Protein AF-A0A380FEK9-F1 (afdb_monomer_lite)

Foldseek 3Di:
DDPVVVVVLVVVDVVPDDDADADPVLQVVQWDDDPPDIDGPPVCPVSVVSSVVSVVVCCVPPVVDVLVVLLVVLLVQLVVVLLVCVVVVHDWPDNLVLCPCVSVVNDDPVSVVVPDPVSSLVVLVRQCPTPPPRSVVSSCCNNVVVTDDDDDDPPDDDDPVNVVCSVPVD

InterPro domains:
  IPR045509 HD-associated domain [PF19276] (22-149)
  IPR050135 Deoxyguanosinetriphosphate triphosphohydrolase-like [PTHR11373] (20-149)

Sequence (170 aa):
MRTEWITYSVMPTLLVSHMVSFDMERILRLMRPSKDEVLIKESGMHAVENFIMSRYQMYWQIYFHPVSRGGEVLLNNCLKRAKQLYDEGYHFKMEPTDFIPFFEGTMTIEQYIELDEAVVVYYLKAWVREDDEILSDLSRRFINRDLFKHMPFDGSIITITELTDFIYSS

Organism: Staphylococcus gallinarum (NCBI:txid1293)

Secondary structure (DSSP, 8-state):
--THHHHHHHHHHHHSTTS----HHHHHHHEEE-SS-EEE-GGGHHHHHHHHHHHHHHIIIIIT-HHHHHHHHHHHHHHHHHHHHHHTT---SS--GGGHHHHHT---HHHHHH--HHHHHHHHHHHTT-S-HHHHHHHHHHHHT-PPP-----SSPPPHHHHHHHHH--

pLDDT: mean 85.69, std 14.32, range [47.44, 98.56]

Structure (mmCIF, N/CA/C/O backbone):
data_AF-A0A380FEK9-F1
#
_entry.id   AF-A0A380FEK9-F1
#
loop_
_atom_site.group_PDB
_atom_site.id
_atom_site.type_symbol
_atom_site.label_atom_id
_atom_site.label_alt_id
_atom_site.label_comp_id
_atom_site.label_asym_id
_atom_site.label_entity_id
_atom_site.label_seq_id
_atom_site.pdbx_PDB_ins_code
_atom_site.Cartn_x
_atom_site.Cartn_y
_atom_site.Cartn_z
_atom_site.occupancy
_atom_site.B_iso_or_equiv
_atom_site.auth_seq_id
_atom_site.auth_comp_id
_atom_site.auth_asym_id
_atom_site.auth_atom_id
_atom_site.pdbx_PDB_model_num
ATOM 1 N N . MET A 1 1 ? 12.760 5.315 -27.057 1.00 52.12 1 MET A N 1
ATOM 2 C CA . MET A 1 1 ? 12.301 4.330 -26.050 1.00 52.12 1 MET A CA 1
ATOM 3 C C . MET A 1 1 ? 12.920 4.714 -24.717 1.00 52.12 1 MET A C 1
ATOM 5 O O . MET A 1 1 ? 14.138 4.823 -24.681 1.00 52.12 1 MET A O 1
ATOM 9 N N . ARG A 1 2 ? 12.135 5.016 -23.672 1.00 55.69 2 ARG A N 1
ATOM 10 C CA . ARG A 1 2 ? 12.729 5.376 -22.370 1.00 55.69 2 ARG A CA 1
ATOM 11 C C . ARG A 1 2 ? 13.186 4.114 -21.629 1.00 55.69 2 ARG A C 1
ATOM 13 O O . ARG A 1 2 ? 12.540 3.073 -21.757 1.00 55.69 2 ARG A O 1
ATOM 20 N N . THR A 1 3 ? 14.302 4.187 -20.913 1.00 54.19 3 THR A N 1
ATOM 21 C CA . THR A 1 3 ? 14.945 3.034 -20.262 1.00 54.19 3 THR A CA 1
ATOM 22 C C . THR A 1 3 ? 14.112 2.472 -19.113 1.00 54.19 3 THR A C 1
ATOM 24 O O . THR A 1 3 ? 14.146 1.263 -18.897 1.00 54.19 3 THR A O 1
ATOM 27 N N . GLU A 1 4 ? 13.281 3.291 -18.455 1.00 52.84 4 GLU A N 1
ATOM 28 C CA . GLU A 1 4 ? 12.406 2.825 -17.374 1.00 52.84 4 GLU A CA 1
ATOM 29 C C . GLU A 1 4 ? 11.442 1.706 -17.812 1.00 52.84 4 GLU A C 1
ATOM 31 O O . GLU A 1 4 ? 11.230 0.742 -17.079 1.00 52.84 4 GLU A O 1
ATOM 36 N N . TRP A 1 5 ? 10.919 1.758 -19.041 1.00 48.59 5 TRP A N 1
ATOM 37 C CA . TRP A 1 5 ? 9.952 0.773 -19.544 1.00 48.59 5 TRP A CA 1
ATOM 38 C C . TRP A 1 5 ? 10.552 -0.620 -19.716 1.00 48.59 5 TRP A C 1
ATOM 40 O O . TRP A 1 5 ? 9.824 -1.609 -19.657 1.00 48.59 5 TRP A O 1
ATOM 50 N N . ILE A 1 6 ? 11.864 -0.700 -19.933 1.00 55.59 6 ILE A N 1
ATOM 51 C CA . ILE A 1 6 ? 12.578 -1.968 -20.070 1.00 55.59 6 ILE A CA 1
ATOM 52 C C . ILE A 1 6 ? 12.684 -2.618 -18.692 1.00 55.59 6 ILE A C 1
ATOM 54 O O . ILE A 1 6 ? 12.288 -3.766 -18.534 1.00 55.59 6 ILE A O 1
ATOM 58 N N . THR A 1 7 ? 13.109 -1.869 -17.674 1.00 56.25 7 THR A N 1
ATOM 59 C CA . THR A 1 7 ? 13.273 -2.380 -16.305 1.00 56.25 7 THR A CA 1
ATOM 60 C C . THR A 1 7 ? 11.951 -2.875 -15.715 1.00 56.25 7 THR A C 1
ATOM 62 O O . THR A 1 7 ? 11.883 -4.000 -15.218 1.00 56.25 7 THR A O 1
ATOM 65 N N . TYR A 1 8 ? 10.871 -2.094 -15.855 1.00 57.50 8 TYR A N 1
ATOM 66 C CA . TYR A 1 8 ? 9.541 -2.498 -15.381 1.00 57.50 8 TYR A CA 1
ATOM 67 C C . TYR A 1 8 ? 8.960 -3.688 -16.155 1.00 57.50 8 TYR A C 1
ATOM 69 O O . TYR A 1 8 ? 8.164 -4.432 -15.598 1.00 57.50 8 TYR A O 1
ATOM 77 N N . SER A 1 9 ? 9.385 -3.920 -17.402 1.00 53.41 9 SER A N 1
ATOM 78 C CA . SER A 1 9 ? 8.952 -5.092 -18.176 1.00 53.41 9 SER A CA 1
ATOM 79 C C . SER A 1 9 ? 9.796 -6.343 -17.912 1.00 53.41 9 SER A C 1
ATOM 81 O O . SER A 1 9 ? 9.406 -7.413 -18.346 1.00 53.41 9 SER A O 1
ATOM 83 N N . VAL A 1 10 ? 10.951 -6.244 -17.248 1.00 53.72 10 VAL A N 1
ATOM 84 C CA . VAL A 1 10 ? 11.858 -7.387 -17.009 1.00 53.72 10 VAL A CA 1
ATOM 85 C C . VAL A 1 10 ? 11.714 -7.936 -15.589 1.00 53.72 10 VAL A C 1
ATOM 87 O O . VAL A 1 10 ? 11.736 -9.149 -15.390 1.00 53.72 10 VAL A O 1
ATOM 90 N N . MET A 1 11 ? 11.534 -7.064 -14.593 1.00 53.78 11 MET A N 1
ATOM 91 C CA . MET A 1 11 ? 11.456 -7.470 -13.181 1.00 53.78 11 MET A CA 1
ATOM 92 C C . MET A 1 11 ? 10.283 -8.419 -12.868 1.00 53.78 11 MET A C 1
ATOM 94 O O . MET A 1 11 ? 10.508 -9.444 -12.224 1.00 53.78 11 MET A O 1
ATOM 98 N N . PRO A 1 12 ? 9.049 -8.156 -13.341 1.00 53.12 12 PRO A N 1
ATOM 99 C CA . PRO A 1 12 ? 7.927 -9.058 -13.095 1.00 53.12 12 PRO A CA 1
ATOM 100 C C . PRO A 1 12 ? 8.077 -10.394 -13.832 1.00 53.12 12 PRO A C 1
ATOM 102 O O . PRO A 1 12 ? 7.647 -11.430 -13.336 1.00 53.12 12 PRO A O 1
ATOM 105 N N . THR A 1 13 ? 8.733 -10.392 -14.991 1.00 52.56 13 THR A N 1
ATOM 106 C CA . THR A 1 13 ? 8.970 -11.582 -15.816 1.00 52.56 13 THR A CA 1
ATOM 107 C C . THR A 1 13 ? 9.938 -12.569 -15.169 1.00 52.56 13 THR A C 1
ATOM 109 O O . THR A 1 13 ? 9.761 -13.777 -15.291 1.00 52.56 13 THR A O 1
ATOM 112 N N . LEU A 1 14 ? 10.947 -12.067 -14.452 1.00 51.25 14 LEU A N 1
ATOM 113 C CA . LEU A 1 14 ? 11.897 -12.899 -13.708 1.00 51.25 14 LEU A CA 1
ATOM 114 C C . LEU A 1 14 ? 11.271 -13.535 -12.455 1.00 51.25 14 LEU A C 1
ATOM 116 O O . LEU A 1 14 ? 11.703 -14.605 -12.037 1.00 51.25 14 LEU A O 1
ATOM 120 N N . LEU A 1 15 ? 10.257 -12.891 -11.868 1.00 53.00 15 LEU A N 1
ATOM 121 C CA . LEU A 1 15 ? 9.534 -13.391 -10.694 1.00 53.00 15 LEU A CA 1
ATOM 122 C C . LEU A 1 15 ? 8.403 -14.361 -11.067 1.00 53.00 15 LEU A C 1
ATOM 124 O O . LEU A 1 15 ? 8.162 -15.328 -10.348 1.00 53.00 15 LEU A O 1
ATOM 128 N N . VAL A 1 16 ? 7.737 -14.141 -12.203 1.00 53.25 16 VAL A N 1
ATOM 129 C CA . VAL A 1 16 ? 6.694 -15.027 -12.738 1.00 53.25 16 VAL A CA 1
ATOM 130 C C . VAL A 1 16 ? 7.315 -15.921 -13.812 1.00 53.25 16 VAL A C 1
ATOM 132 O O . VAL A 1 16 ? 7.127 -15.725 -15.014 1.00 53.25 16 VAL A O 1
ATOM 135 N N . SER A 1 17 ? 8.118 -16.890 -13.365 1.00 47.44 17 SER A N 1
ATOM 136 C CA . SER A 1 17 ? 8.795 -17.852 -14.239 1.00 47.44 17 SER A CA 1
ATOM 137 C C . SER A 1 17 ? 7.794 -18.504 -15.207 1.00 47.44 17 SER A C 1
ATOM 139 O O . SER A 1 17 ? 6.841 -19.145 -14.769 1.00 47.44 17 SER A O 1
ATOM 141 N N . HIS A 1 18 ? 8.061 -18.358 -16.513 1.00 50.94 18 HIS A N 1
ATOM 142 C CA . HIS A 1 18 ? 7.497 -19.083 -17.672 1.00 50.94 18 HIS A CA 1
ATOM 143 C C . HIS A 1 18 ? 6.376 -18.456 -18.517 1.00 50.94 18 HIS A C 1
ATOM 145 O O . HIS A 1 18 ? 6.111 -19.005 -19.585 1.00 50.94 18 HIS A O 1
ATOM 151 N N . MET A 1 19 ? 5.738 -17.341 -18.149 1.00 49.50 19 MET A N 1
ATOM 152 C CA . MET A 1 19 ? 4.576 -16.873 -18.941 1.00 49.50 19 MET A CA 1
ATOM 153 C C . MET A 1 19 ? 4.903 -15.873 -20.053 1.00 49.50 19 MET A C 1
ATOM 155 O O . MET A 1 19 ? 4.208 -15.839 -21.065 1.00 49.50 19 MET A O 1
ATOM 159 N N . VAL A 1 20 ? 5.962 -15.078 -19.894 1.00 53.31 20 VAL A N 1
ATOM 160 C CA . VAL A 1 20 ? 6.330 -14.025 -20.845 1.00 53.31 20 VAL A CA 1
ATOM 161 C C . VAL A 1 20 ? 7.834 -14.106 -21.078 1.00 53.31 20 VAL A C 1
ATOM 163 O O . VAL A 1 20 ? 8.608 -14.100 -20.133 1.00 53.31 20 VAL A O 1
ATOM 166 N N . SER A 1 21 ? 8.285 -14.214 -22.323 1.00 61.56 21 SER A N 1
ATOM 167 C CA . SER A 1 21 ? 9.715 -14.174 -22.643 1.00 61.56 21 SER A CA 1
ATOM 168 C C . SER A 1 21 ? 9.918 -13.337 -23.893 1.00 61.56 21 SER A C 1
ATOM 170 O O . SER A 1 21 ? 9.426 -13.696 -24.962 1.00 61.56 21 SER A O 1
ATOM 172 N N . PHE A 1 22 ? 10.660 -12.240 -23.775 1.00 68.19 22 PHE A N 1
ATOM 173 C CA . PHE A 1 22 ? 11.099 -11.455 -24.922 1.00 68.19 22 PHE A CA 1
ATOM 174 C C . PHE A 1 22 ? 12.620 -11.325 -24.911 1.00 68.19 22 PHE A C 1
ATOM 176 O O . PHE A 1 22 ? 13.254 -11.216 -23.862 1.00 68.19 22 PHE A O 1
ATOM 183 N N . ASP A 1 23 ? 13.212 -11.347 -26.101 1.00 74.19 23 ASP A N 1
ATOM 184 C CA . ASP A 1 23 ? 14.660 -11.286 -26.283 1.00 74.19 23 ASP A CA 1
ATOM 185 C C . ASP A 1 23 ? 15.141 -9.830 -26.206 1.00 74.19 23 ASP A C 1
ATOM 187 O O . ASP A 1 23 ? 15.343 -9.141 -27.213 1.00 74.19 23 ASP A O 1
ATOM 191 N N . MET A 1 24 ? 15.283 -9.343 -24.972 1.00 75.81 24 MET A N 1
ATOM 192 C CA . MET A 1 24 ? 15.795 -8.004 -24.682 1.00 75.81 24 MET A CA 1
ATOM 193 C C . MET A 1 24 ? 17.186 -7.780 -25.294 1.00 75.81 24 MET A C 1
ATOM 195 O O . MET A 1 24 ? 17.474 -6.692 -25.794 1.00 75.81 24 MET A O 1
ATOM 199 N N . GLU A 1 25 ? 18.040 -8.806 -25.305 1.00 80.00 25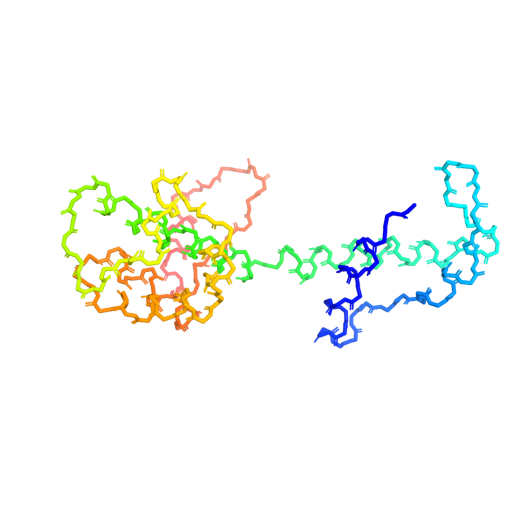 GLU A N 1
ATOM 200 C CA . GLU A 1 25 ? 19.395 -8.713 -25.847 1.00 80.00 25 GLU A CA 1
ATOM 201 C C . GLU A 1 25 ? 19.370 -8.427 -27.357 1.00 80.00 25 GLU A C 1
ATOM 203 O O . GLU A 1 25 ? 20.141 -7.612 -27.870 1.00 80.00 25 GLU A O 1
ATOM 208 N N . ARG A 1 26 ? 18.445 -9.048 -28.096 1.00 82.56 26 ARG A N 1
ATOM 209 C CA . ARG A 1 26 ? 18.238 -8.770 -29.522 1.00 82.56 26 ARG A CA 1
ATOM 210 C C . ARG A 1 26 ? 17.720 -7.356 -29.778 1.00 82.56 26 ARG A C 1
ATOM 212 O O . ARG A 1 26 ? 18.191 -6.721 -30.721 1.00 82.56 26 ARG A O 1
ATOM 219 N N . ILE A 1 27 ? 16.813 -6.839 -28.948 1.00 84.56 27 ILE A N 1
ATOM 220 C CA . ILE A 1 27 ? 16.314 -5.456 -29.070 1.00 84.56 27 ILE A CA 1
ATOM 221 C C . ILE A 1 27 ? 17.459 -4.460 -28.863 1.00 84.56 27 ILE A C 1
ATOM 223 O O . ILE A 1 27 ? 17.659 -3.576 -29.697 1.00 84.56 27 ILE A O 1
ATOM 227 N N . LEU A 1 28 ? 18.259 -4.641 -27.808 1.00 85.38 28 LEU A N 1
ATOM 228 C CA . LEU A 1 28 ? 19.403 -3.776 -27.510 1.00 85.38 28 LEU A CA 1
ATOM 229 C C . LEU A 1 28 ? 20.461 -3.815 -28.624 1.00 85.38 28 LEU A C 1
ATOM 231 O O . LEU A 1 28 ? 20.947 -2.769 -29.048 1.00 85.38 28 LEU A O 1
ATOM 235 N N . ARG A 1 29 ? 20.771 -4.997 -29.176 1.00 86.94 29 ARG A N 1
ATOM 236 C CA . ARG A 1 29 ? 21.737 -5.144 -30.287 1.00 86.94 29 ARG A CA 1
ATOM 237 C C . ARG A 1 29 ? 21.313 -4.415 -31.565 1.00 86.94 29 ARG A C 1
ATOM 239 O O . ARG A 1 29 ? 22.163 -3.957 -32.340 1.00 86.94 29 ARG A O 1
ATOM 246 N N . LEU A 1 30 ? 20.010 -4.315 -31.811 1.00 89.38 30 LEU A N 1
ATOM 247 C CA . LEU A 1 30 ? 19.442 -3.731 -33.031 1.00 89.38 30 LEU A CA 1
ATOM 248 C C . LEU A 1 30 ? 19.054 -2.258 -32.871 1.00 89.38 30 LEU A C 1
ATOM 250 O O . LEU A 1 30 ? 18.730 -1.602 -33.862 1.00 89.38 30 LEU A O 1
ATOM 254 N N . MET A 1 31 ? 19.170 -1.735 -31.653 1.00 90.25 31 MET A N 1
ATOM 255 C CA . MET A 1 31 ? 18.956 -0.341 -31.308 1.00 90.25 31 MET A CA 1
ATOM 256 C C . MET A 1 31 ? 20.053 0.562 -31.883 1.00 90.25 31 MET A C 1
ATOM 258 O O . MET A 1 31 ? 21.239 0.222 -31.861 1.00 90.25 31 MET A O 1
ATOM 262 N N . ARG A 1 32 ? 19.678 1.719 -32.428 1.00 89.12 32 ARG A N 1
ATOM 263 C CA . ARG A 1 32 ? 20.592 2.712 -32.996 1.00 89.12 32 ARG A CA 1
ATOM 264 C C . ARG A 1 32 ? 20.219 4.112 -32.508 1.00 89.12 32 ARG A C 1
ATOM 266 O O . ARG A 1 32 ? 19.046 4.477 -32.590 1.00 89.12 32 ARG A O 1
ATOM 273 N N . PRO A 1 33 ? 21.187 4.896 -32.009 1.00 88.94 33 PRO A N 1
ATOM 274 C CA . PRO A 1 33 ? 20.929 6.284 -31.665 1.00 88.94 33 PRO A CA 1
ATOM 275 C C . PRO A 1 33 ? 20.692 7.108 -32.938 1.00 88.94 33 PRO A C 1
ATOM 277 O O . PRO A 1 33 ? 21.368 6.917 -33.949 1.00 88.94 33 PRO A O 1
ATOM 280 N N . SER A 1 34 ? 19.738 8.027 -32.865 1.00 87.88 34 SER A N 1
ATOM 281 C CA . SER A 1 34 ? 19.516 9.131 -33.801 1.00 87.88 34 SER A CA 1
ATOM 282 C C . SER A 1 34 ? 19.564 10.450 -33.017 1.00 87.88 34 SER A C 1
ATOM 284 O O . SER A 1 34 ? 19.696 10.425 -31.795 1.00 87.88 34 SER A O 1
ATOM 286 N N . LYS A 1 35 ? 19.491 11.602 -33.699 1.00 83.75 35 LYS A N 1
ATOM 287 C CA . LYS A 1 35 ? 19.625 12.928 -33.061 1.00 83.75 35 LYS A CA 1
ATOM 288 C C . LYS A 1 35 ? 18.674 13.125 -31.875 1.00 83.75 35 LYS A C 1
ATOM 290 O O . LYS A 1 35 ? 19.133 13.564 -30.830 1.00 83.75 35 LYS A O 1
ATOM 295 N N . ASP A 1 36 ? 17.409 12.732 -32.029 1.00 86.31 36 ASP A N 1
ATOM 296 C CA . ASP A 1 36 ? 16.363 12.935 -31.012 1.00 86.31 36 ASP A CA 1
ATOM 297 C C . ASP A 1 36 ? 15.625 11.637 -30.642 1.00 86.31 36 ASP A C 1
ATOM 299 O O . ASP A 1 36 ? 14.761 11.613 -29.766 1.00 86.31 36 ASP A O 1
ATOM 303 N N . GLU A 1 37 ? 15.962 10.530 -31.306 1.00 86.38 37 GLU A N 1
ATOM 304 C CA . GLU A 1 37 ? 15.208 9.285 -31.223 1.00 86.38 37 GLU A CA 1
ATOM 305 C C . GLU A 1 37 ? 16.111 8.060 -31.131 1.00 86.38 37 GLU A C 1
ATOM 307 O O . GLU A 1 37 ? 17.298 8.069 -31.456 1.00 86.38 37 GLU A O 1
ATOM 312 N N . VAL A 1 38 ? 15.500 6.961 -30.707 1.00 87.12 38 VAL A N 1
ATOM 313 C CA . VAL A 1 38 ? 16.120 5.645 -30.691 1.00 87.12 38 VAL A CA 1
ATOM 314 C C . VAL A 1 38 ? 15.438 4.813 -31.764 1.00 87.12 38 VAL A C 1
ATOM 316 O O . VAL A 1 38 ? 14.261 4.482 -31.629 1.00 87.12 38 VAL A O 1
ATOM 319 N N . LEU A 1 39 ? 16.185 4.481 -32.812 1.00 89.62 39 LEU A N 1
ATOM 320 C CA . LEU A 1 39 ? 15.710 3.689 -33.938 1.00 89.62 39 LEU A CA 1
ATOM 321 C C . LEU A 1 39 ? 16.036 2.211 -33.717 1.00 89.62 39 LEU A C 1
ATOM 323 O O . LEU A 1 39 ? 16.995 1.863 -33.029 1.00 89.62 39 LEU A O 1
ATOM 327 N N . ILE A 1 40 ? 15.259 1.327 -34.332 1.00 89.50 40 ILE A N 1
ATOM 328 C CA . ILE A 1 40 ? 15.533 -0.111 -34.376 1.00 89.50 40 ILE A CA 1
ATOM 329 C C . ILE A 1 40 ? 15.776 -0.469 -35.842 1.00 89.50 40 ILE A C 1
ATOM 331 O O . ILE A 1 40 ? 15.018 -0.050 -36.715 1.00 89.50 40 ILE A O 1
ATOM 335 N N . LYS A 1 41 ? 16.836 -1.233 -36.130 1.00 91.56 41 LYS A N 1
ATOM 336 C CA . LYS A 1 41 ? 17.047 -1.782 -37.478 1.00 91.56 41 LYS A CA 1
ATOM 337 C C . LYS A 1 41 ? 15.836 -2.609 -37.910 1.00 91.56 41 LYS A C 1
ATOM 339 O O . LYS A 1 41 ? 15.319 -3.379 -37.111 1.00 91.56 41 LYS A O 1
ATOM 344 N N . GLU A 1 42 ? 15.478 -2.557 -39.188 1.00 89.44 42 GLU A N 1
ATOM 345 C CA . GLU A 1 42 ? 14.366 -3.335 -39.759 1.00 89.44 42 GLU A CA 1
ATOM 346 C C . GLU A 1 42 ? 14.455 -4.841 -39.442 1.00 89.44 42 GLU A C 1
ATOM 348 O O . GLU A 1 42 ? 13.463 -5.464 -39.074 1.00 89.44 42 GLU A O 1
ATOM 353 N N . SER A 1 43 ? 15.667 -5.412 -39.423 1.00 89.62 43 SER A N 1
ATOM 354 C CA . SER A 1 43 ? 15.927 -6.806 -39.015 1.00 89.62 43 SER A CA 1
ATOM 355 C C . SER A 1 43 ? 15.498 -7.151 -37.572 1.00 89.62 43 SER A C 1
ATOM 357 O O . SER A 1 43 ? 15.552 -8.312 -37.156 1.00 89.62 43 SER A O 1
ATOM 359 N N . GLY A 1 44 ? 15.142 -6.140 -36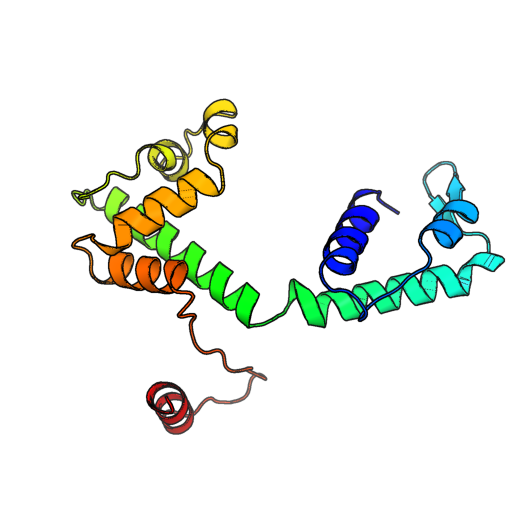.776 1.00 85.94 44 GLY A N 1
ATOM 360 C CA . GLY A 1 44 ? 14.649 -6.232 -35.405 1.00 85.94 44 GLY A CA 1
ATOM 361 C C . GLY A 1 44 ? 13.139 -6.124 -35.256 1.00 85.94 44 GLY A C 1
ATOM 362 O O . GLY A 1 44 ? 12.680 -6.192 -34.120 1.00 85.94 44 GLY A O 1
ATOM 363 N N . MET A 1 45 ? 12.379 -6.002 -36.351 1.00 88.62 45 MET A N 1
ATOM 364 C CA . MET A 1 45 ? 10.920 -5.838 -36.320 1.00 88.62 45 MET A CA 1
ATOM 365 C C . MET A 1 45 ? 10.237 -6.880 -35.424 1.00 88.62 45 MET A C 1
ATOM 367 O O . MET A 1 45 ? 9.597 -6.524 -34.441 1.00 88.62 45 MET A O 1
ATOM 371 N N . HIS A 1 46 ? 10.486 -8.169 -35.667 1.00 88.06 46 HIS A N 1
ATOM 372 C CA . HIS A 1 46 ? 9.888 -9.248 -34.872 1.00 88.06 46 HIS A CA 1
ATOM 373 C C . HIS A 1 46 ? 10.283 -9.223 -33.389 1.00 88.06 46 HIS A C 1
ATOM 375 O O . HIS A 1 46 ? 9.514 -9.645 -32.530 1.00 88.06 46 HIS A O 1
ATOM 381 N N . ALA A 1 47 ? 11.475 -8.715 -33.057 1.00 85.25 47 ALA A N 1
ATOM 382 C CA . ALA A 1 47 ? 11.874 -8.565 -31.659 1.00 85.25 47 ALA A CA 1
ATOM 383 C C . ALA A 1 47 ? 11.056 -7.461 -30.965 1.00 85.25 47 ALA A C 1
ATOM 385 O O . ALA A 1 47 ? 10.677 -7.613 -29.805 1.00 85.25 47 ALA A O 1
ATOM 386 N N . VAL A 1 48 ? 10.742 -6.380 -31.686 1.00 87.19 48 VAL A N 1
ATOM 387 C CA . VAL A 1 48 ? 9.883 -5.293 -31.199 1.00 87.19 48 VAL A CA 1
ATOM 388 C C . VAL A 1 48 ? 8.427 -5.748 -31.071 1.00 87.19 48 VAL A C 1
ATOM 390 O O . VAL A 1 48 ? 7.811 -5.485 -30.042 1.00 87.19 48 VAL A O 1
ATOM 393 N N . GLU A 1 49 ? 7.887 -6.471 -32.055 1.00 88.12 49 GLU A N 1
ATOM 394 C CA . GLU A 1 49 ? 6.527 -7.036 -31.996 1.00 88.12 49 GLU A CA 1
ATOM 395 C C . GLU A 1 49 ? 6.352 -7.942 -30.771 1.00 88.12 49 GLU A C 1
ATOM 397 O O . GLU A 1 49 ? 5.418 -7.765 -29.986 1.00 88.12 49 GLU A O 1
ATOM 402 N N . ASN A 1 50 ? 7.305 -8.853 -30.550 1.00 84.50 50 ASN A N 1
ATOM 403 C CA . ASN A 1 50 ? 7.296 -9.744 -29.392 1.00 84.50 50 ASN A CA 1
ATOM 404 C C . ASN A 1 50 ? 7.369 -8.980 -28.067 1.00 84.50 50 ASN A C 1
ATOM 406 O O . ASN A 1 50 ? 6.709 -9.370 -27.105 1.00 84.50 50 ASN A O 1
ATOM 410 N N . PHE A 1 51 ? 8.132 -7.887 -28.004 1.00 84.62 51 PHE A N 1
ATOM 411 C CA . PHE A 1 51 ? 8.172 -7.022 -26.825 1.00 84.62 51 PHE A CA 1
ATOM 412 C C . PHE A 1 51 ? 6.832 -6.332 -26.562 1.00 84.62 51 PHE A C 1
ATOM 414 O O . PHE A 1 51 ? 6.364 -6.333 -25.426 1.00 84.62 51 PHE A O 1
ATOM 421 N N . ILE A 1 52 ? 6.191 -5.777 -27.594 1.00 86.62 52 ILE A N 1
ATOM 422 C CA . ILE A 1 52 ? 4.882 -5.123 -27.452 1.00 86.62 52 ILE A CA 1
ATOM 423 C C . ILE A 1 52 ? 3.833 -6.133 -26.969 1.00 86.62 52 ILE A C 1
ATOM 425 O O . ILE A 1 52 ? 3.100 -5.844 -26.022 1.00 86.62 52 ILE A O 1
ATOM 429 N N . MET A 1 53 ? 3.800 -7.331 -27.559 1.00 85.50 53 MET A N 1
ATOM 430 C CA . MET A 1 53 ? 2.880 -8.399 -27.152 1.00 85.50 53 MET A CA 1
ATOM 431 C C . MET A 1 53 ? 3.149 -8.884 -25.728 1.00 85.50 53 MET A C 1
ATOM 433 O O . MET A 1 53 ? 2.220 -9.017 -24.932 1.00 85.50 53 MET A O 1
ATOM 437 N N . SER A 1 54 ? 4.421 -9.074 -25.379 1.00 83.50 54 SER A N 1
ATOM 438 C CA . SER A 1 54 ? 4.843 -9.437 -24.023 1.00 83.50 54 SER A CA 1
ATOM 439 C C . SER A 1 54 ? 4.384 -8.396 -23.006 1.00 83.50 54 SER A C 1
ATOM 441 O O . SER A 1 54 ? 3.787 -8.730 -21.986 1.00 83.50 54 SER A O 1
ATOM 443 N N . ARG A 1 55 ? 4.577 -7.111 -23.317 1.00 81.75 55 ARG A N 1
ATOM 444 C CA . ARG A 1 55 ? 4.133 -6.008 -22.468 1.00 81.75 55 ARG A CA 1
ATOM 445 C C . ARG A 1 55 ? 2.613 -6.006 -22.300 1.00 81.75 55 ARG A C 1
ATOM 447 O O . 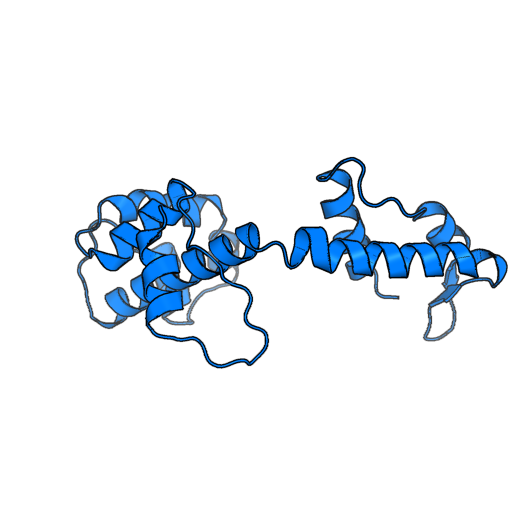ARG A 1 55 ? 2.137 -5.840 -21.181 1.00 81.75 55 ARG A O 1
ATOM 454 N N . TYR A 1 56 ? 1.852 -6.228 -23.372 1.00 85.44 56 TYR A N 1
ATOM 455 C CA . TYR A 1 56 ? 0.394 -6.350 -23.300 1.00 85.44 56 TYR A CA 1
ATOM 456 C C . TYR A 1 56 ? -0.046 -7.495 -22.373 1.00 85.44 56 TYR A C 1
ATOM 458 O O . TYR A 1 56 ? -0.898 -7.295 -21.509 1.00 85.44 56 TYR A O 1
ATOM 466 N N . GLN A 1 57 ? 0.572 -8.672 -22.494 1.00 82.94 57 GLN A N 1
ATOM 467 C CA . GLN A 1 57 ? 0.273 -9.822 -21.636 1.00 82.94 57 GLN A CA 1
ATOM 468 C C . GLN A 1 57 ? 0.612 -9.553 -20.163 1.00 82.94 57 GLN A C 1
ATOM 470 O O . GLN A 1 57 ? -0.188 -9.882 -19.287 1.00 82.94 57 GLN A O 1
ATOM 475 N N . MET A 1 58 ? 1.741 -8.893 -19.884 1.00 80.62 58 MET A N 1
ATOM 476 C CA . MET A 1 58 ? 2.125 -8.507 -18.521 1.00 80.62 58 MET A CA 1
ATOM 477 C C . MET A 1 58 ? 1.104 -7.579 -17.860 1.00 80.62 58 MET A C 1
ATOM 479 O O . MET A 1 58 ? 0.817 -7.748 -16.674 1.00 80.62 58 MET A O 1
ATOM 483 N N . TYR A 1 59 ? 0.539 -6.618 -18.603 1.00 82.75 59 TYR A N 1
ATOM 484 C CA . TYR A 1 59 ? -0.521 -5.751 -18.074 1.00 82.75 59 TYR A CA 1
ATOM 485 C C . TYR A 1 59 ? -1.695 -6.566 -17.545 1.00 82.75 59 TYR A C 1
ATOM 487 O O . TYR A 1 59 ? -2.110 -6.365 -16.408 1.00 82.75 59 TYR A O 1
ATOM 495 N N . TRP A 1 60 ? -2.179 -7.525 -18.326 1.00 79.50 60 TRP A N 1
ATOM 496 C CA . TRP A 1 60 ? -3.319 -8.342 -17.928 1.00 79.50 60 TRP A CA 1
ATOM 497 C C . TRP A 1 60 ? -3.003 -9.333 -16.811 1.00 79.50 60 TRP A C 1
ATOM 499 O O . TRP A 1 60 ? -3.778 -9.455 -15.868 1.00 79.50 60 TRP A O 1
ATOM 509 N N . GLN A 1 61 ? -1.875 -10.037 -16.903 1.00 78.00 61 GLN A N 1
ATOM 510 C CA . GLN A 1 61 ? -1.567 -11.139 -15.989 1.00 78.00 61 GLN A CA 1
ATOM 511 C C . GLN A 1 61 ? -1.022 -10.671 -14.638 1.00 78.00 61 GLN A C 1
ATOM 513 O O . GLN A 1 61 ? -1.228 -11.351 -13.637 1.00 78.00 61 GLN A O 1
ATOM 518 N N . ILE A 1 62 ? -0.326 -9.531 -14.599 1.00 77.75 62 ILE A N 1
ATOM 519 C CA . ILE A 1 62 ? 0.412 -9.085 -13.412 1.00 77.75 62 ILE A CA 1
ATOM 520 C C . ILE A 1 62 ? -0.180 -7.784 -12.873 1.00 77.75 62 ILE A C 1
ATOM 522 O O . ILE A 1 62 ? -0.641 -7.739 -11.734 1.00 77.75 62 ILE A O 1
ATOM 526 N N . TYR A 1 63 ? -0.197 -6.727 -13.688 1.00 76.50 63 TYR A N 1
ATOM 527 C CA . TYR A 1 63 ? -0.568 -5.388 -13.214 1.00 76.50 63 TYR A CA 1
ATOM 528 C C . TYR A 1 63 ? -2.066 -5.246 -12.928 1.00 76.50 63 TYR A C 1
ATOM 530 O O . TYR A 1 63 ? -2.454 -4.575 -11.974 1.00 76.50 63 TYR A O 1
ATOM 538 N N . PHE A 1 64 ? -2.910 -5.899 -13.725 1.00 80.62 64 PHE A N 1
ATOM 539 C CA . PHE A 1 64 ? -4.363 -5.901 -13.553 1.00 80.62 64 PHE A CA 1
ATOM 540 C C . PHE A 1 64 ? -4.882 -7.149 -12.842 1.00 80.62 64 PHE A C 1
ATOM 542 O O . PHE A 1 64 ? -6.085 -7.405 -12.853 1.00 80.62 64 PHE A O 1
ATOM 549 N N . HIS A 1 65 ? -4.001 -7.905 -12.181 1.00 82.88 65 HIS A N 1
ATOM 550 C CA . HIS A 1 65 ? -4.425 -9.074 -11.432 1.00 82.88 65 HIS A CA 1
ATOM 551 C C . HIS A 1 65 ? -5.353 -8.657 -10.269 1.00 82.88 65 HIS A C 1
ATOM 553 O O . HIS A 1 65 ? -4.930 -7.876 -9.404 1.00 82.88 65 HIS A O 1
ATOM 559 N N . PRO A 1 66 ? -6.596 -9.175 -10.192 1.00 82.94 66 PRO A N 1
ATOM 560 C CA . PRO A 1 66 ? -7.592 -8.704 -9.226 1.00 82.94 66 PRO A CA 1
ATOM 561 C C . PRO A 1 66 ? -7.156 -8.815 -7.763 1.00 82.94 66 PRO A C 1
ATOM 563 O O . PRO A 1 66 ? -7.476 -7.947 -6.959 1.00 82.94 66 PRO A O 1
ATOM 566 N N . VAL A 1 67 ? -6.371 -9.842 -7.422 1.00 84.81 67 VAL A N 1
ATOM 567 C CA . VAL A 1 67 ? -5.828 -10.034 -6.064 1.00 84.81 67 VAL A CA 1
ATOM 568 C C . VAL A 1 67 ? -4.873 -8.895 -5.686 1.00 84.81 67 VAL A C 1
ATOM 570 O O . VAL A 1 67 ? -5.001 -8.321 -4.609 1.00 84.81 67 VAL A O 1
ATOM 573 N N . SER A 1 68 ? -3.954 -8.508 -6.577 1.00 85.88 68 SER A N 1
ATOM 574 C CA . SER A 1 68 ? -3.004 -7.416 -6.314 1.00 85.88 68 SER A CA 1
ATOM 575 C C . SER A 1 68 ? -3.733 -6.082 -6.160 1.00 85.88 68 SER A C 1
ATOM 577 O O . SER A 1 68 ? -3.471 -5.325 -5.227 1.00 85.88 68 SER A O 1
ATOM 579 N N . ARG A 1 69 ? -4.716 -5.834 -7.032 1.00 86.38 69 ARG A N 1
ATOM 580 C CA . ARG A 1 69 ? -5.576 -4.645 -6.971 1.00 86.38 69 ARG A CA 1
ATOM 581 C C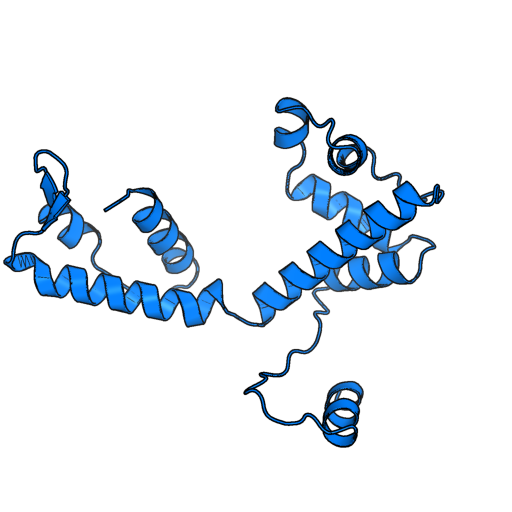 . ARG A 1 69 ? -6.425 -4.611 -5.699 1.00 86.38 69 ARG A C 1
ATOM 583 O O . ARG A 1 69 ? -6.583 -3.548 -5.108 1.00 86.38 69 ARG A O 1
ATOM 590 N N . GLY A 1 70 ? -6.926 -5.760 -5.247 1.00 89.06 70 GLY A N 1
ATOM 591 C CA . GLY A 1 70 ? -7.638 -5.887 -3.976 1.00 89.06 70 GLY A CA 1
ATOM 592 C C . GLY A 1 70 ? -6.763 -5.498 -2.782 1.00 89.06 70 GLY A C 1
ATOM 593 O O . GLY A 1 70 ? -7.210 -4.745 -1.920 1.00 89.06 70 GLY A O 1
ATOM 594 N N . GLY A 1 71 ? -5.500 -5.938 -2.768 1.00 92.06 71 GLY A N 1
ATOM 595 C CA . GLY A 1 71 ? -4.520 -5.539 -1.753 1.00 92.06 71 GLY A CA 1
ATOM 596 C C . GLY A 1 71 ? -4.235 -4.034 -1.745 1.00 92.06 71 GLY A C 1
ATOM 597 O O . GLY A 1 71 ? -4.215 -3.422 -0.680 1.00 92.06 71 GLY A O 1
ATOM 598 N N . GLU A 1 72 ? -4.083 -3.421 -2.922 1.00 91.88 72 GLU A N 1
ATOM 599 C CA . GLU A 1 72 ? -3.885 -1.970 -3.067 1.00 91.88 72 GLU A CA 1
ATOM 600 C C . GLU A 1 72 ? -5.080 -1.168 -2.534 1.00 91.88 72 GLU A C 1
ATOM 602 O O . GLU A 1 72 ? -4.897 -0.216 -1.773 1.00 91.88 72 GLU A O 1
ATOM 607 N N . VAL A 1 73 ? -6.308 -1.562 -2.892 1.00 93.81 73 VAL A N 1
ATOM 608 C CA . VAL A 1 73 ? -7.532 -0.912 -2.390 1.00 93.81 73 VAL A CA 1
ATOM 609 C C . VAL A 1 73 ? -7.616 -1.024 -0.872 1.00 93.81 73 VAL A C 1
ATOM 611 O O . VAL A 1 73 ? -7.937 -0.046 -0.199 1.00 93.81 73 VAL A O 1
ATOM 614 N N . LEU A 1 74 ? -7.303 -2.199 -0.330 1.00 95.19 74 LEU A N 1
ATOM 615 C CA . LEU A 1 74 ? -7.345 -2.447 1.102 1.00 95.19 74 LEU A CA 1
ATOM 616 C C . LEU A 1 74 ? -6.329 -1.584 1.862 1.00 95.19 74 LEU A C 1
ATOM 618 O O . LEU A 1 74 ? -6.715 -0.893 2.800 1.00 95.19 74 LEU A O 1
ATOM 622 N N . LEU A 1 75 ? -5.071 -1.551 1.411 1.00 96.56 75 LEU A N 1
ATOM 623 C CA . LEU A 1 75 ? -4.029 -0.702 1.997 1.00 96.56 75 LEU A CA 1
ATOM 624 C C . LEU A 1 75 ? -4.410 0.781 1.951 1.00 96.56 75 LEU A C 1
ATOM 626 O O . LEU A 1 75 ? -4.280 1.494 2.943 1.00 96.56 75 LEU A O 1
ATOM 630 N N . ASN A 1 76 ? -4.917 1.241 0.806 1.00 96.56 76 ASN A N 1
ATOM 631 C CA . ASN A 1 76 ? -5.368 2.618 0.634 1.00 96.56 76 ASN A CA 1
ATOM 632 C C . ASN A 1 76 ? -6.498 2.957 1.620 1.00 96.56 76 ASN A C 1
ATOM 634 O O . ASN A 1 76 ? -6.467 4.003 2.265 1.00 96.56 76 ASN A O 1
ATOM 638 N N . ASN A 1 77 ? -7.464 2.053 1.792 1.00 97.81 77 ASN A N 1
ATOM 639 C CA . ASN A 1 77 ? -8.549 2.240 2.749 1.00 97.81 77 ASN A CA 1
ATOM 640 C C . ASN A 1 77 ? -8.052 2.253 4.203 1.00 97.81 77 ASN A C 1
ATOM 642 O O . ASN A 1 77 ? -8.530 3.088 4.969 1.00 97.81 77 ASN A O 1
ATOM 646 N N . CYS A 1 78 ? -7.070 1.417 4.577 1.00 97.88 78 CYS A N 1
ATOM 647 C CA . CYS A 1 78 ? -6.429 1.498 5.897 1.00 97.88 78 CYS A CA 1
ATOM 648 C C . CYS A 1 78 ? -5.844 2.893 6.142 1.00 97.88 78 CYS A C 1
ATOM 650 O O . CYS A 1 78 ? -6.165 3.532 7.141 1.00 97.88 78 CYS A O 1
ATOM 652 N N . LEU A 1 79 ? -5.015 3.387 5.215 1.00 97.50 79 LEU A N 1
ATOM 653 C CA . LEU A 1 79 ? -4.329 4.674 5.367 1.00 97.50 79 LEU A CA 1
ATOM 654 C C . LEU A 1 79 ? -5.304 5.857 5.366 1.00 97.50 79 LEU A C 1
ATOM 656 O O . LEU A 1 79 ? -5.138 6.794 6.143 1.00 97.50 79 LEU A O 1
ATOM 660 N N . LYS A 1 80 ? -6.361 5.802 4.547 1.00 98.00 80 LYS A N 1
ATOM 661 C CA . LYS A 1 80 ? -7.444 6.797 4.573 1.00 98.00 80 LYS A CA 1
ATOM 662 C C . LYS A 1 80 ? -8.177 6.811 5.908 1.00 98.00 80 LYS A C 1
ATOM 664 O O . LYS A 1 80 ? -8.438 7.893 6.426 1.00 98.00 80 LYS A O 1
ATOM 669 N N . ARG A 1 81 ? -8.499 5.637 6.466 1.00 98.44 81 ARG A N 1
ATOM 670 C CA . ARG A 1 81 ? -9.161 5.544 7.773 1.00 98.44 81 ARG A CA 1
ATOM 671 C C . ARG A 1 81 ? -8.255 6.062 8.887 1.00 98.44 81 ARG A C 1
ATOM 673 O O . ARG A 1 81 ? -8.722 6.845 9.704 1.00 98.44 81 ARG A O 1
ATOM 680 N N . ALA A 1 82 ? -6.972 5.699 8.879 1.00 98.25 82 ALA A N 1
ATOM 681 C CA . ALA A 1 82 ? -5.993 6.211 9.836 1.00 98.25 82 ALA A CA 1
ATOM 682 C C . ALA A 1 82 ? -5.885 7.744 9.776 1.00 98.25 82 ALA A C 1
ATOM 684 O O . ALA A 1 82 ? -5.964 8.401 10.810 1.00 98.25 82 ALA A O 1
ATOM 685 N N . LYS A 1 83 ? -5.803 8.326 8.570 1.00 98.19 83 LYS A N 1
ATOM 686 C CA . LYS A 1 83 ? -5.816 9.784 8.401 1.00 98.19 83 LYS A CA 1
ATOM 687 C C . LYS A 1 83 ? -7.108 10.410 8.936 1.00 98.19 83 LYS A C 1
ATOM 689 O O . LYS A 1 83 ? -7.047 11.408 9.640 1.00 98.19 83 LYS A O 1
ATOM 694 N N . GLN A 1 84 ? -8.266 9.835 8.610 1.00 98.50 84 GLN A N 1
ATOM 695 C CA . GLN A 1 84 ? -9.554 10.342 9.084 1.00 98.50 84 GLN A CA 1
ATOM 696 C C . GLN A 1 84 ? -9.615 10.370 10.619 1.00 98.50 84 GLN A C 1
ATOM 698 O O . GLN A 1 84 ? -9.990 11.384 11.192 1.00 98.50 84 GLN A O 1
ATOM 703 N N . LEU A 1 85 ? -9.226 9.275 11.276 1.00 98.38 85 LEU A N 1
ATOM 704 C CA . LEU A 1 85 ? -9.192 9.183 12.737 1.00 98.38 85 LEU A CA 1
ATOM 705 C C . LEU A 1 85 ? -8.238 10.218 13.347 1.00 98.38 85 LEU A C 1
ATOM 707 O O . LEU A 1 85 ? -8.585 10.871 14.328 1.00 98.38 85 LEU A O 1
ATOM 711 N N . TYR A 1 86 ? -7.066 10.409 12.736 1.00 98.25 86 TYR A N 1
ATOM 712 C CA . TYR A 1 86 ? -6.121 11.451 13.132 1.00 98.25 86 TYR A CA 1
ATOM 713 C C . TYR A 1 86 ? -6.743 12.857 13.028 1.00 98.25 86 TYR A C 1
ATOM 715 O O . TYR A 1 86 ? -6.690 13.619 13.992 1.00 98.25 86 TYR A O 1
ATOM 723 N N . ASP A 1 87 ? -7.402 13.177 11.908 1.00 97.81 87 ASP A N 1
ATOM 724 C CA . ASP A 1 87 ? -8.077 14.468 11.704 1.00 97.81 87 ASP A CA 1
ATOM 725 C C . ASP A 1 87 ? -9.236 14.683 12.711 1.00 97.81 87 ASP A C 1
ATOM 727 O O . ASP A 1 87 ? -9.533 15.815 13.094 1.00 97.81 87 ASP A O 1
ATOM 731 N N . GLU A 1 88 ? -9.889 13.602 13.154 1.00 97.88 88 GLU A N 1
ATOM 732 C CA . GLU A 1 88 ? -10.966 13.601 14.158 1.00 97.88 88 GLU A CA 1
ATOM 733 C C . GLU A 1 88 ? -10.448 13.700 15.610 1.00 97.88 88 GLU A C 1
ATOM 735 O O . GLU A 1 88 ? -11.247 13.820 16.541 1.00 97.88 88 GLU A O 1
ATOM 740 N N . GLY A 1 89 ? -9.127 13.674 15.823 1.00 97.06 89 GLY A N 1
ATOM 741 C CA . GLY A 1 89 ? -8.515 13.705 17.155 1.00 97.06 89 GLY A CA 1
ATOM 742 C C . GLY A 1 89 ? -8.687 12.401 17.941 1.00 97.06 89 GLY A C 1
ATOM 743 O O . GLY A 1 89 ? -8.692 12.423 19.173 1.00 97.06 89 GLY A O 1
ATOM 744 N N . TYR A 1 90 ? -8.862 11.276 17.243 1.00 98.00 90 TYR A N 1
ATOM 745 C CA . TYR A 1 90 ? -8.934 9.947 17.845 1.00 98.00 90 TYR A CA 1
ATOM 746 C C . TYR A 1 90 ? -7.647 9.620 18.619 1.00 98.00 90 TYR A C 1
ATOM 748 O O . TYR A 1 90 ? -6.545 9.944 18.183 1.00 98.00 90 TYR A O 1
ATOM 756 N N . HIS A 1 91 ? -7.789 8.948 19.762 1.00 97.25 91 HIS A N 1
ATOM 757 C CA . HIS A 1 91 ? -6.658 8.478 20.560 1.00 97.25 91 HIS A CA 1
ATOM 758 C C . HIS A 1 91 ? -6.293 7.055 20.152 1.00 97.25 91 HIS A C 1
ATOM 760 O O . HIS A 1 91 ? -7.012 6.112 20.489 1.00 97.25 91 HIS A O 1
ATOM 766 N N . PHE A 1 92 ? -5.180 6.896 19.439 1.00 98.00 92 PHE A N 1
ATOM 767 C CA . PHE A 1 92 ? -4.738 5.584 18.987 1.00 98.00 92 PHE A CA 1
ATOM 768 C C . PHE A 1 92 ? -4.079 4.808 20.125 1.00 98.00 92 PHE A C 1
ATOM 770 O O . PHE A 1 92 ? -3.351 5.361 20.951 1.00 98.00 92 PHE A O 1
ATOM 777 N N . LYS A 1 93 ? -4.238 3.482 20.129 1.00 97.50 93 LYS A N 1
ATOM 778 C CA . LYS A 1 93 ? -3.357 2.614 20.925 1.00 97.50 93 LYS A CA 1
ATOM 779 C C . LYS A 1 93 ? -1.932 2.638 20.387 1.00 97.50 93 LYS A C 1
ATOM 781 O O . LYS A 1 93 ? -0.982 2.557 21.164 1.00 97.50 93 LYS A O 1
ATOM 786 N N . MET A 1 94 ? -1.798 2.701 19.062 1.00 97.19 94 MET A N 1
ATOM 787 C CA . MET A 1 94 ? -0.528 2.899 18.368 1.00 97.19 94 MET A CA 1
ATOM 788 C C . MET A 1 94 ? -0.618 4.143 17.492 1.00 97.19 94 MET A C 1
ATOM 790 O O . MET A 1 94 ? -1.154 4.094 16.382 1.00 97.19 94 MET A O 1
ATOM 794 N N . GLU A 1 95 ? -0.077 5.244 18.005 1.00 96.62 95 GLU A N 1
ATOM 795 C CA . GLU A 1 95 ? -0.050 6.529 17.310 1.00 96.62 95 GLU A CA 1
ATOM 796 C C . GLU A 1 95 ? 0.720 6.431 15.984 1.00 96.62 95 GLU A C 1
ATOM 798 O O . GLU A 1 95 ? 1.843 5.926 15.988 1.00 96.62 95 GLU A O 1
ATOM 803 N N . PRO A 1 96 ? 0.159 6.914 14.858 1.00 96.19 96 PRO A N 1
ATOM 804 C CA . PRO A 1 96 ? 0.745 6.830 13.519 1.00 96.19 96 PRO A CA 1
ATOM 805 C C . PRO A 1 96 ? 1.916 7.815 13.327 1.00 96.19 96 PRO A C 1
ATOM 807 O O . PRO A 1 96 ? 1.929 8.556 12.347 1.00 96.19 96 PRO A O 1
ATOM 810 N N . THR A 1 97 ? 2.882 7.887 14.247 1.00 96.12 97 THR A N 1
ATOM 811 C CA . THR A 1 97 ? 3.837 9.010 14.335 1.00 96.12 97 THR A CA 1
ATOM 812 C C . THR A 1 97 ? 4.624 9.254 13.052 1.00 96.12 97 THR A C 1
ATOM 814 O O . THR A 1 97 ? 4.782 10.406 12.653 1.00 96.12 97 THR A O 1
ATOM 817 N N . ASP A 1 98 ? 5.045 8.192 12.363 1.00 96.44 98 ASP A N 1
ATOM 818 C CA . ASP A 1 98 ? 5.793 8.307 11.101 1.00 96.44 98 ASP A CA 1
ATOM 819 C C . ASP A 1 98 ? 4.908 8.762 9.926 1.00 96.44 98 ASP A C 1
ATOM 821 O O . ASP A 1 98 ? 5.400 9.306 8.940 1.00 96.44 98 ASP A O 1
ATOM 825 N N . PHE A 1 99 ? 3.586 8.596 10.038 1.00 96.25 99 PHE A N 1
ATOM 826 C CA . PHE A 1 99 ? 2.621 9.075 9.051 1.00 96.25 99 PHE A CA 1
ATOM 827 C C . PHE A 1 99 ? 2.097 10.485 9.340 1.00 96.25 99 PHE A C 1
ATOM 829 O O . PHE A 1 99 ? 1.515 11.083 8.440 1.00 96.25 99 PHE A O 1
ATOM 836 N N . ILE A 1 100 ? 2.291 11.053 10.536 1.00 96.56 100 ILE A N 1
ATOM 837 C CA . ILE A 1 100 ? 1.788 12.403 10.857 1.00 96.56 100 ILE A CA 1
ATOM 838 C C . ILE A 1 100 ? 2.297 13.453 9.850 1.00 96.56 100 ILE A C 1
ATOM 840 O O . ILE A 1 100 ? 1.461 14.137 9.254 1.00 96.56 100 ILE A O 1
ATOM 844 N N . PRO A 1 101 ? 3.609 13.543 9.536 1.00 96.12 101 PRO A N 1
ATOM 845 C CA . PRO A 1 101 ? 4.093 14.497 8.535 1.00 96.12 101 PRO A CA 1
ATOM 846 C C . PRO A 1 101 ? 3.501 14.247 7.142 1.00 96.12 101 PRO A C 1
ATOM 848 O O . PRO A 1 101 ? 3.306 15.176 6.356 1.00 96.12 101 PRO A O 1
ATOM 851 N N . PHE A 1 102 ? 3.197 12.985 6.823 1.00 94.62 102 PHE A N 1
ATOM 852 C CA . PHE A 1 102 ? 2.529 12.614 5.579 1.00 94.62 102 PHE A CA 1
ATOM 853 C C . PHE A 1 102 ? 1.065 13.083 5.557 1.00 94.62 102 PHE A C 1
ATOM 855 O O . PHE A 1 102 ? 0.609 13.615 4.546 1.00 94.62 102 PHE A O 1
ATOM 862 N N . PHE A 1 103 ? 0.335 12.941 6.666 1.00 95.50 103 PHE A N 1
ATOM 863 C CA . PHE A 1 103 ? -1.055 13.384 6.799 1.00 95.50 103 PHE A CA 1
ATOM 864 C C . PHE A 1 103 ? -1.200 14.909 6.777 1.00 95.50 103 PHE A C 1
ATOM 866 O O . PHE A 1 103 ? -2.160 15.414 6.190 1.00 95.50 103 PHE A O 1
ATOM 873 N N . GLU A 1 104 ? -0.242 15.626 7.365 1.00 96.25 104 GLU A N 1
ATOM 874 C CA . GLU A 1 104 ? -0.193 17.092 7.408 1.00 96.25 104 GLU A CA 1
ATOM 875 C C . GLU A 1 104 ? 0.397 17.724 6.133 1.00 96.25 104 GLU A C 1
ATOM 877 O O . GLU A 1 104 ? 0.285 18.933 5.929 1.00 96.25 104 GLU A O 1
ATOM 882 N N . GLY A 1 105 ? 1.033 16.931 5.263 1.00 95.31 105 GLY A N 1
ATOM 883 C CA . GLY A 1 105 ? 1.726 17.435 4.072 1.00 95.31 105 GLY A CA 1
ATOM 884 C C . GLY A 1 105 ? 3.024 18.192 4.384 1.00 95.31 105 GLY A C 1
ATOM 885 O O . GLY A 1 105 ? 3.468 19.010 3.580 1.00 95.31 105 GLY A O 1
ATOM 886 N N . THR A 1 106 ? 3.627 17.930 5.544 1.00 97.00 106 THR A N 1
ATOM 887 C CA . THR A 1 106 ? 4.844 18.577 6.066 1.00 97.00 106 THR A CA 1
ATOM 888 C C . THR A 1 106 ? 6.082 17.672 6.007 1.00 97.00 106 THR A C 1
ATOM 890 O O . THR A 1 106 ? 7.155 18.058 6.468 1.00 97.00 106 THR A O 1
ATOM 893 N N . MET A 1 107 ? 5.949 16.477 5.424 1.00 96.12 107 MET A N 1
ATOM 894 C CA . MET A 1 107 ? 6.993 15.453 5.356 1.00 96.12 107 MET A CA 1
ATOM 895 C C . MET A 1 107 ? 8.262 15.913 4.623 1.00 96.12 107 MET A C 1
ATOM 897 O O . MET A 1 107 ? 8.201 16.390 3.486 1.00 96.12 107 MET A O 1
ATOM 901 N N . THR A 1 108 ? 9.424 15.712 5.249 1.00 97.19 108 THR A N 1
ATOM 902 C CA . THR A 1 108 ? 10.732 15.944 4.614 1.00 97.19 108 THR A CA 1
ATOM 903 C C . THR A 1 108 ? 11.170 14.757 3.752 1.00 97.19 108 THR A C 1
ATOM 905 O O . THR A 1 108 ? 10.592 13.671 3.808 1.00 97.19 108 THR A O 1
ATOM 908 N N . ILE A 1 109 ? 12.223 14.947 2.951 1.00 96.88 109 ILE A N 1
ATOM 909 C CA . ILE A 1 109 ? 12.797 13.875 2.123 1.00 96.88 109 ILE A CA 1
ATOM 910 C C . ILE A 1 109 ? 13.354 12.755 3.005 1.00 96.88 109 ILE A C 1
ATOM 912 O O . ILE A 1 109 ? 13.159 11.583 2.704 1.00 96.88 109 ILE A O 1
ATOM 916 N N . GLU A 1 110 ? 14.018 13.108 4.101 1.00 96.50 110 GLU A N 1
ATOM 917 C CA . GLU A 1 110 ? 14.595 12.151 5.042 1.00 96.50 110 GLU A CA 1
ATOM 918 C C . GLU A 1 110 ? 13.494 11.300 5.681 1.00 96.50 110 GLU A C 1
ATOM 920 O O . GLU A 1 110 ? 13.579 10.079 5.653 1.00 96.50 110 GLU A O 1
ATOM 925 N N . GLN A 1 111 ? 12.411 11.927 6.156 1.00 95.62 111 GLN A N 1
ATOM 926 C CA . GLN A 1 111 ? 11.254 11.209 6.703 1.00 95.62 111 GLN A CA 1
ATOM 927 C C . GLN A 1 111 ? 10.595 10.296 5.664 1.00 95.62 111 GLN A C 1
ATOM 929 O O . GLN A 1 111 ? 10.209 9.176 5.980 1.00 95.62 111 GLN A O 1
ATOM 934 N N . TYR A 1 112 ? 10.491 10.754 4.414 1.00 95.12 112 TYR A N 1
ATOM 935 C CA . TYR A 1 112 ? 9.935 9.947 3.332 1.00 95.12 112 TYR A CA 1
ATOM 936 C C . TYR A 1 112 ? 10.773 8.699 3.024 1.00 95.12 112 TYR A C 1
ATOM 938 O O . TYR A 1 112 ? 10.210 7.650 2.731 1.00 95.12 112 TYR A O 1
ATOM 946 N N . ILE A 1 113 ? 12.104 8.806 3.082 1.00 95.50 113 ILE A N 1
ATOM 947 C CA . ILE A 1 113 ? 13.015 7.676 2.843 1.00 95.50 113 ILE A CA 1
ATOM 948 C C . ILE A 1 113 ? 12.924 6.643 3.973 1.00 95.50 113 ILE A C 1
ATOM 950 O O . ILE A 1 113 ? 12.992 5.448 3.697 1.00 95.50 113 ILE A O 1
ATOM 954 N N . GLU A 1 114 ? 12.752 7.093 5.217 1.00 94.75 114 GLU A N 1
ATOM 955 C CA . GLU A 1 114 ? 12.592 6.208 6.379 1.00 94.75 114 GLU A CA 1
ATOM 956 C C . GLU A 1 114 ? 11.222 5.502 6.405 1.00 94.75 114 GLU A C 1
ATOM 958 O O . GLU A 1 114 ? 11.086 4.434 7.001 1.00 94.75 114 GLU A O 1
ATOM 963 N N . LEU A 1 115 ? 10.198 6.055 5.740 1.00 95.50 115 LEU A N 1
ATOM 964 C CA . LEU A 1 115 ? 8.864 5.455 5.649 1.00 95.50 115 LEU A CA 1
ATOM 965 C C . LEU A 1 115 ? 8.823 4.323 4.602 1.00 95.50 115 LEU A C 1
ATOM 967 O O . LEU A 1 115 ? 8.277 4.472 3.506 1.00 95.50 115 LEU A O 1
ATOM 971 N N . ASP A 1 116 ? 9.399 3.174 4.952 1.00 95.31 116 ASP A N 1
ATOM 972 C CA . ASP A 1 116 ? 9.479 1.991 4.090 1.00 95.31 116 ASP A CA 1
ATOM 973 C C . ASP A 1 116 ? 8.354 0.954 4.323 1.00 95.31 116 ASP A C 1
ATOM 975 O O . ASP A 1 116 ? 7.447 1.117 5.146 1.00 95.31 116 ASP A O 1
ATOM 979 N N . GLU A 1 117 ? 8.396 -0.153 3.571 1.00 95.25 117 GLU A N 1
ATOM 980 C CA . GLU A 1 117 ? 7.423 -1.249 3.693 1.00 95.25 117 GLU A CA 1
ATOM 981 C C . GLU A 1 117 ? 7.387 -1.853 5.107 1.00 95.25 117 GLU A C 1
ATOM 983 O O . GLU A 1 117 ? 6.312 -2.214 5.593 1.00 95.25 117 GLU A O 1
ATOM 988 N N . ALA A 1 118 ? 8.531 -1.963 5.787 1.00 96.62 118 ALA A N 1
ATOM 989 C CA . ALA A 1 118 ? 8.596 -2.558 7.115 1.00 96.62 118 ALA A CA 1
ATOM 990 C C . ALA A 1 118 ? 7.887 -1.675 8.149 1.00 96.62 118 ALA A C 1
ATOM 992 O O . ALA A 1 118 ? 7.146 -2.205 8.984 1.00 96.62 118 ALA A O 1
ATOM 993 N N . VAL A 1 119 ? 8.044 -0.351 8.047 1.00 96.75 119 VAL A N 1
ATOM 994 C CA . VAL A 1 119 ? 7.320 0.625 8.876 1.00 96.75 119 VAL A CA 1
ATOM 995 C C . VAL A 1 119 ? 5.814 0.528 8.629 1.00 96.75 119 VAL A C 1
ATOM 997 O O . VAL A 1 119 ? 5.038 0.365 9.574 1.00 96.75 119 VAL A O 1
ATOM 1000 N N . VAL A 1 120 ? 5.381 0.526 7.365 1.00 96.88 120 VAL A N 1
ATOM 1001 C CA . VAL A 1 120 ? 3.957 0.383 7.010 1.00 96.88 120 VAL A CA 1
ATOM 1002 C C . VAL A 1 120 ? 3.374 -0.913 7.589 1.00 96.88 120 VAL A C 1
ATOM 1004 O O . VAL A 1 120 ? 2.320 -0.903 8.229 1.00 96.88 120 VAL A O 1
ATOM 1007 N N . VAL A 1 121 ? 4.068 -2.042 7.414 1.00 97.31 121 VAL A N 1
ATOM 1008 C CA . VAL A 1 121 ? 3.626 -3.347 7.929 1.00 97.31 121 VAL A CA 1
ATOM 1009 C C . VAL A 1 121 ? 3.602 -3.375 9.459 1.00 97.31 121 VAL A C 1
ATOM 1011 O O . VAL A 1 121 ? 2.717 -4.013 10.034 1.00 97.31 121 VAL A O 1
ATOM 1014 N N . TYR A 1 122 ? 4.539 -2.704 10.132 1.00 97.88 122 TYR A N 1
ATOM 1015 C CA . TYR A 1 122 ? 4.543 -2.577 11.588 1.00 97.88 122 TYR A CA 1
ATOM 1016 C C . TYR A 1 122 ? 3.262 -1.903 12.095 1.00 97.88 122 TYR A C 1
ATOM 1018 O O . TYR A 1 122 ? 2.565 -2.486 12.933 1.00 97.88 122 TYR A O 1
ATOM 1026 N N . TYR A 1 123 ? 2.899 -0.745 11.539 1.00 98.31 123 TYR A N 1
ATOM 1027 C CA . TYR A 1 123 ? 1.677 -0.039 11.929 1.00 98.31 123 TYR A CA 1
ATOM 1028 C C . TYR A 1 123 ? 0.421 -0.850 11.642 1.00 98.31 123 TYR A C 1
ATOM 1030 O O . TYR A 1 123 ? -0.417 -1.005 12.525 1.00 98.31 123 TYR A O 1
ATOM 1038 N N . LEU A 1 124 ? 0.322 -1.462 10.458 1.00 98.12 124 LEU A N 1
ATOM 1039 C CA . LEU A 1 124 ? -0.814 -2.324 10.127 1.00 98.12 124 LEU A CA 1
ATOM 1040 C C . LEU A 1 124 ? -0.949 -3.482 11.122 1.00 98.12 124 LEU A C 1
ATOM 1042 O O . LEU A 1 124 ? -2.053 -3.774 11.568 1.00 98.12 124 LEU A O 1
ATOM 1046 N N . LYS A 1 125 ? 0.156 -4.118 11.537 1.00 98.31 125 LYS A N 1
ATOM 1047 C CA . LYS A 1 125 ? 0.125 -5.165 12.574 1.00 98.31 125 LYS A CA 1
ATOM 1048 C C . LYS A 1 125 ? -0.339 -4.639 13.928 1.00 98.31 125 LYS A C 1
ATOM 1050 O O . LYS A 1 125 ? -1.057 -5.354 14.626 1.00 98.31 125 LYS A O 1
ATOM 1055 N N . ALA A 1 126 ? 0.077 -3.435 14.310 1.00 98.19 126 ALA A N 1
ATOM 1056 C CA . ALA A 1 126 ? -0.363 -2.813 15.552 1.00 98.19 126 ALA A CA 1
ATOM 1057 C C . ALA A 1 126 ? -1.865 -2.487 15.507 1.00 98.19 126 ALA A C 1
ATOM 1059 O O . ALA A 1 126 ? -2.601 -2.837 16.433 1.00 98.19 126 ALA A O 1
ATOM 1060 N N . TRP A 1 127 ? -2.338 -1.925 14.393 1.00 98.56 127 TRP A N 1
ATOM 1061 C CA . TRP A 1 127 ? -3.730 -1.522 14.220 1.00 98.56 127 TRP A CA 1
ATOM 1062 C C . TRP A 1 127 ? -4.722 -2.679 14.120 1.00 98.56 127 TRP A C 1
ATOM 1064 O O . TRP A 1 127 ? -5.899 -2.464 14.375 1.00 98.56 127 TRP A O 1
ATOM 1074 N N . VAL A 1 128 ? -4.278 -3.924 13.897 1.00 98.38 128 VAL A N 1
ATOM 1075 C CA . VAL A 1 128 ? -5.127 -5.125 14.085 1.00 98.38 128 VAL A CA 1
ATOM 1076 C C . VAL A 1 128 ? -5.778 -5.168 15.479 1.00 98.38 128 VAL A C 1
ATOM 1078 O O . VAL A 1 128 ? -6.792 -5.833 15.670 1.00 98.38 128 VAL A O 1
ATOM 1081 N N . ARG A 1 129 ? -5.182 -4.511 16.482 1.00 97.81 129 ARG A N 1
ATOM 1082 C CA . ARG A 1 129 ? -5.684 -4.473 17.865 1.00 97.81 129 ARG A CA 1
ATOM 1083 C C . ARG A 1 129 ? -6.227 -3.102 18.274 1.00 97.81 129 ARG A C 1
ATOM 1085 O O . ARG A 1 129 ? -6.461 -2.890 19.466 1.00 97.81 129 ARG A O 1
ATOM 1092 N N . GLU A 1 130 ? -6.387 -2.184 17.326 1.00 98.19 130 GLU A N 1
ATOM 1093 C CA . GLU A 1 130 ? -6.970 -0.861 17.565 1.00 98.19 130 GLU A CA 1
ATOM 1094 C C . GLU A 1 130 ? -8.442 -0.982 17.992 1.00 98.19 130 GLU A C 1
ATOM 1096 O O . GLU A 1 130 ? -9.083 -1.994 17.701 1.00 98.19 130 GLU A O 1
ATOM 1101 N N . ASP A 1 131 ? -8.960 0.011 18.723 1.00 98.12 131 ASP A N 1
ATOM 1102 C CA . ASP A 1 131 ? -10.376 0.010 19.135 1.00 98.12 131 ASP A CA 1
ATOM 1103 C C . ASP A 1 131 ? -11.329 0.396 17.993 1.00 98.12 131 ASP A C 1
ATOM 1105 O O . ASP A 1 131 ? -12.475 -0.052 17.983 1.00 98.12 131 ASP A O 1
ATOM 1109 N N . ASP A 1 132 ? -10.873 1.178 17.007 1.00 98.50 132 ASP A N 1
ATOM 1110 C CA . ASP A 1 132 ? -11.670 1.466 15.814 1.00 98.50 132 ASP A CA 1
ATOM 1111 C C . ASP A 1 132 ? -11.907 0.190 14.995 1.00 98.50 132 ASP A C 1
ATOM 1113 O O . ASP A 1 132 ? -10.989 -0.360 14.381 1.00 98.50 132 ASP A O 1
ATOM 1117 N N . GLU A 1 133 ? -13.161 -0.263 14.953 1.00 98.19 133 GLU A N 1
ATOM 1118 C CA . GLU A 1 133 ? -13.549 -1.513 14.293 1.00 98.19 133 GLU A CA 1
ATOM 1119 C C . GLU A 1 133 ? -13.180 -1.526 12.803 1.00 98.19 133 GLU A C 1
ATOM 1121 O O . GLU A 1 133 ? -12.771 -2.562 12.276 1.00 98.19 133 GLU A O 1
ATOM 1126 N N . ILE A 1 134 ? -13.277 -0.376 12.126 1.00 98.38 134 ILE A N 1
ATOM 1127 C CA . ILE A 1 134 ? -12.984 -0.259 10.693 1.00 98.38 134 ILE A CA 1
ATOM 1128 C C . ILE A 1 134 ? -11.479 -0.394 10.453 1.00 98.38 134 ILE A C 1
ATOM 1130 O O . ILE A 1 134 ? -11.058 -1.223 9.647 1.00 98.38 134 ILE A O 1
ATOM 1134 N N . LEU A 1 135 ? -10.652 0.396 11.140 1.00 98.56 135 LEU A N 1
ATOM 1135 C CA . LEU A 1 135 ? -9.199 0.340 10.988 1.00 98.56 135 LEU A CA 1
ATOM 1136 C C . LEU A 1 135 ? -8.650 -1.033 11.395 1.00 98.56 135 LEU A C 1
ATOM 1138 O O . LEU A 1 135 ? -7.774 -1.569 10.710 1.00 98.56 135 LEU A O 1
ATOM 1142 N N . SER A 1 136 ? -9.202 -1.613 12.461 1.00 98.56 136 SER A N 1
ATOM 1143 C CA . SER A 1 136 ? -8.868 -2.954 12.934 1.00 98.56 136 SER A CA 1
ATOM 1144 C C . SER A 1 136 ? -9.198 -4.033 11.900 1.00 98.56 136 SER A C 1
ATOM 1146 O O . SER A 1 136 ? -8.324 -4.831 11.542 1.00 98.56 136 SER A O 1
ATOM 1148 N N . ASP A 1 137 ? -10.409 -4.021 11.332 1.00 98.44 137 ASP A N 1
ATOM 1149 C CA . ASP A 1 137 ? -10.827 -4.975 10.299 1.00 98.44 137 ASP A CA 1
ATOM 1150 C C . ASP A 1 137 ? -9.976 -4.854 9.030 1.00 98.44 137 ASP A C 1
ATOM 1152 O O . ASP A 1 137 ? -9.443 -5.857 8.547 1.00 98.44 137 ASP A O 1
ATOM 1156 N N . LEU A 1 138 ? -9.783 -3.634 8.518 1.00 98.25 138 LEU A N 1
ATOM 1157 C CA . LEU A 1 138 ? -9.005 -3.398 7.300 1.00 98.25 138 LEU A CA 1
ATOM 1158 C C . LEU A 1 138 ? -7.542 -3.835 7.475 1.00 98.25 138 LEU A C 1
ATOM 1160 O O . LEU A 1 138 ? -6.987 -4.533 6.620 1.00 98.25 138 LEU A O 1
ATOM 1164 N N . SER A 1 139 ? -6.933 -3.495 8.614 1.00 98.12 139 SER A N 1
ATOM 1165 C CA . SER A 1 139 ? -5.555 -3.878 8.930 1.00 98.12 139 SER A CA 1
ATOM 1166 C C . SER A 1 139 ? -5.416 -5.393 9.084 1.00 98.12 139 SER A C 1
ATOM 1168 O O . SER A 1 139 ? -4.506 -5.996 8.510 1.00 98.12 139 SER A O 1
ATOM 1170 N N . ARG A 1 140 ? -6.358 -6.042 9.784 1.00 98.31 140 ARG A N 1
ATOM 1171 C CA . ARG A 1 140 ? -6.406 -7.506 9.928 1.00 98.31 140 ARG A CA 1
ATOM 1172 C C . ARG A 1 140 ? -6.510 -8.185 8.569 1.00 98.31 140 ARG A C 1
ATOM 1174 O O . ARG A 1 140 ? -5.775 -9.138 8.312 1.00 98.31 140 ARG A O 1
ATOM 1181 N N . ARG A 1 141 ? -7.407 -7.704 7.705 1.00 97.44 141 ARG A N 1
ATOM 1182 C CA . ARG A 1 141 ? -7.578 -8.222 6.344 1.00 97.44 141 ARG A CA 1
ATOM 1183 C C . ARG A 1 141 ? -6.280 -8.143 5.554 1.00 97.44 141 ARG A C 1
ATOM 1185 O O . ARG A 1 141 ? -5.905 -9.119 4.909 1.00 97.44 141 ARG A O 1
ATOM 1192 N N . PHE A 1 142 ? -5.565 -7.022 5.645 1.00 96.62 142 PHE A N 1
ATOM 1193 C CA . PHE A 1 142 ? -4.324 -6.835 4.900 1.00 96.62 142 PHE A CA 1
ATOM 1194 C C . PHE A 1 142 ? -3.237 -7.794 5.391 1.00 96.62 142 PHE A C 1
ATOM 1196 O O . PHE A 1 142 ? -2.645 -8.522 4.594 1.00 96.62 142 PHE A O 1
ATOM 1203 N N . ILE A 1 143 ? -3.031 -7.862 6.711 1.00 97.06 143 ILE A N 1
ATOM 1204 C CA . ILE A 1 143 ? -2.019 -8.727 7.332 1.00 97.06 143 ILE A CA 1
ATOM 1205 C C . ILE A 1 143 ? -2.297 -10.214 7.081 1.00 97.06 143 ILE A C 1
ATOM 1207 O O . ILE A 1 143 ? -1.369 -10.969 6.792 1.00 97.06 143 ILE A O 1
ATOM 1211 N N . ASN A 1 144 ? -3.563 -10.633 7.138 1.00 96.31 144 ASN A N 1
ATOM 1212 C CA . ASN A 1 144 ? -3.954 -12.032 6.954 1.00 96.31 144 ASN A CA 1
ATOM 1213 C C . ASN A 1 144 ? -4.253 -12.404 5.492 1.00 96.31 144 ASN A C 1
ATOM 1215 O O . ASN A 1 144 ? -4.620 -13.546 5.227 1.00 96.31 144 ASN A O 1
ATOM 1219 N N . ARG A 1 145 ? -4.092 -11.466 4.546 1.00 93.19 145 ARG A N 1
ATOM 1220 C CA . ARG A 1 145 ? -4.451 -11.629 3.124 1.00 93.19 145 ARG A CA 1
ATOM 1221 C C . ARG A 1 145 ? -5.915 -12.042 2.893 1.00 93.19 145 ARG A C 1
ATOM 1223 O O . ARG A 1 145 ? -6.219 -12.745 1.932 1.00 93.19 145 ARG A O 1
ATOM 1230 N N . ASP A 1 146 ? -6.820 -11.562 3.740 1.00 93.81 146 ASP A N 1
ATOM 1231 C CA . ASP A 1 146 ? -8.275 -11.709 3.602 1.00 93.81 146 ASP A CA 1
ATOM 1232 C C . ASP A 1 146 ? -8.844 -10.542 2.774 1.00 93.81 146 ASP A C 1
ATOM 1234 O O . ASP A 1 146 ? -9.410 -9.572 3.287 1.00 93.81 146 ASP A O 1
ATOM 1238 N N . LEU A 1 147 ? -8.574 -10.589 1.469 1.00 90.62 147 LEU A N 1
ATOM 1239 C CA . LEU A 1 147 ? -8.873 -9.508 0.531 1.00 90.62 147 LEU A CA 1
ATOM 1240 C C . LEU A 1 147 ? -10.365 -9.418 0.195 1.00 90.62 147 LEU A C 1
ATOM 1242 O O . LEU A 1 147 ? -11.093 -10.408 0.224 1.00 90.62 147 LEU A O 1
ATOM 1246 N N . PHE A 1 148 ? -10.806 -8.229 -0.221 1.00 88.00 148 PHE A N 1
ATOM 1247 C CA . PHE A 1 148 ? -12.163 -8.056 -0.731 1.00 88.00 148 PHE A CA 1
ATOM 1248 C C . PHE A 1 148 ? -12.422 -8.938 -1.953 1.00 88.00 148 PHE A C 1
ATOM 1250 O O . PHE A 1 148 ? -11.585 -9.055 -2.854 1.00 88.00 148 PHE A O 1
ATOM 1257 N N . LYS A 1 149 ? -13.629 -9.511 -2.004 1.00 85.38 149 LYS A N 1
ATOM 1258 C CA . LYS A 1 149 ? -14.131 -10.158 -3.213 1.00 85.38 149 LYS A CA 1
ATOM 1259 C C . LYS A 1 149 ? -14.197 -9.119 -4.336 1.00 85.38 149 LYS A C 1
ATOM 1261 O O . LYS A 1 149 ? -14.516 -7.953 -4.103 1.00 85.38 149 LYS A O 1
ATOM 1266 N N . HIS A 1 150 ? -13.936 -9.553 -5.564 1.00 83.81 150 HIS A N 1
ATOM 1267 C CA . HIS A 1 150 ? -14.063 -8.717 -6.754 1.00 83.81 150 HIS A CA 1
ATOM 1268 C C . HIS A 1 150 ? -15.107 -9.312 -7.697 1.00 83.81 150 HIS A C 1
ATOM 1270 O O . HIS A 1 150 ? -15.212 -10.531 -7.818 1.00 83.81 150 HIS A O 1
ATOM 1276 N N . MET A 1 151 ? -15.848 -8.446 -8.382 1.00 83.31 151 MET A N 1
ATOM 1277 C CA . MET A 1 151 ? -16.763 -8.829 -9.450 1.00 83.31 151 MET A CA 1
ATOM 1278 C C . MET A 1 151 ? -16.474 -7.940 -10.664 1.00 83.31 151 MET A C 1
ATOM 1280 O O . MET A 1 151 ? -16.451 -6.715 -10.509 1.00 83.31 151 MET A O 1
ATOM 1284 N N . PRO A 1 152 ? -16.199 -8.510 -11.849 1.00 78.25 152 PRO A N 1
ATOM 1285 C CA . PRO A 1 152 ? -16.052 -7.715 -13.059 1.00 78.25 152 PRO A CA 1
ATOM 1286 C C . PRO A 1 152 ? -17.375 -7.014 -13.383 1.00 78.25 152 PRO A C 1
ATOM 1288 O O . PRO A 1 152 ? -18.445 -7.604 -13.260 1.00 78.25 152 PRO A O 1
ATOM 1291 N N . PHE A 1 153 ? -17.287 -5.752 -13.798 1.00 81.44 153 PHE A N 1
ATOM 1292 C CA . PHE A 1 153 ? -18.436 -4.940 -14.176 1.00 81.44 153 PHE A CA 1
ATOM 1293 C C . PHE A 1 153 ? -18.288 -4.490 -15.626 1.00 81.44 153 PHE A C 1
ATOM 1295 O O . PHE A 1 153 ? -17.298 -3.851 -15.981 1.00 81.44 153 PHE A O 1
ATOM 1302 N N . ASP A 1 154 ? -19.261 -4.835 -16.461 1.00 81.38 154 ASP A N 1
ATOM 1303 C CA . ASP A 1 154 ? -19.264 -4.563 -17.903 1.00 81.38 154 ASP A CA 1
ATOM 1304 C C . ASP A 1 154 ? -20.118 -3.340 -18.290 1.00 81.38 154 ASP A C 1
ATOM 1306 O O . ASP A 1 154 ? -20.255 -3.027 -19.472 1.00 81.38 154 ASP A O 1
ATOM 1310 N N . GLY A 1 155 ? -20.670 -2.625 -17.304 1.00 73.88 155 GLY A N 1
ATOM 1311 C CA . GLY A 1 155 ? -21.583 -1.501 -17.522 1.00 73.88 155 GLY A CA 1
ATOM 1312 C C . GLY A 1 155 ? -23.066 -1.882 -17.530 1.00 73.88 155 GLY A C 1
ATOM 1313 O O . GLY A 1 155 ? -23.899 -1.005 -17.759 1.00 73.88 155 GLY A O 1
ATOM 1314 N N . SER A 1 156 ? -23.413 -3.150 -17.286 1.00 83.19 156 SER A N 1
ATOM 1315 C CA . SER A 1 156 ? -24.802 -3.596 -17.104 1.00 83.19 156 SER A CA 1
ATOM 1316 C C . SER A 1 156 ? -25.428 -3.117 -15.778 1.00 83.19 156 SER A C 1
ATOM 1318 O O . SER A 1 156 ? -24.808 -2.417 -14.984 1.00 83.19 156 SER A O 1
ATOM 1320 N N . ILE A 1 157 ? -26.705 -3.424 -15.531 1.00 83.25 157 ILE A N 1
ATOM 1321 C CA . ILE A 1 157 ? -27.350 -3.145 -14.238 1.00 83.25 157 ILE A CA 1
ATOM 1322 C C . ILE A 1 157 ? -27.012 -4.291 -13.287 1.00 83.25 157 ILE A C 1
ATOM 1324 O O . ILE A 1 157 ? -27.363 -5.428 -13.578 1.00 83.25 157 ILE A O 1
ATOM 1328 N N . ILE A 1 158 ? -26.407 -3.980 -12.137 1.00 8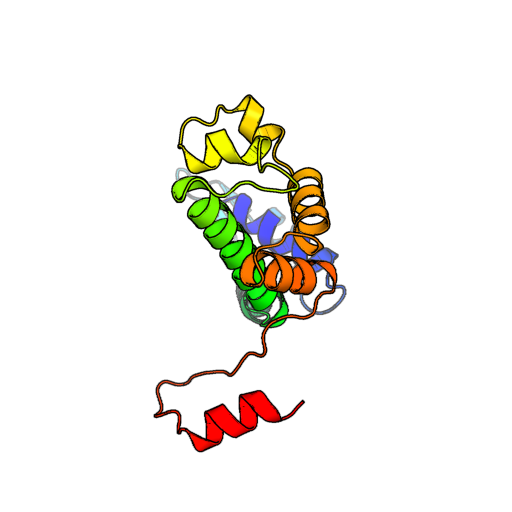2.25 158 ILE A N 1
ATOM 1329 C CA . ILE A 1 158 ? -26.236 -4.953 -11.054 1.00 82.25 158 ILE A CA 1
ATOM 1330 C C . ILE A 1 158 ? -27.530 -5.012 -10.240 1.00 82.25 158 ILE A C 1
ATOM 1332 O O . ILE A 1 158 ? -27.979 -4.003 -9.688 1.00 82.25 158 ILE A O 1
ATOM 1336 N N . THR A 1 159 ? -28.132 -6.192 -10.149 1.00 84.69 159 THR A N 1
ATOM 1337 C CA . THR A 1 159 ? -29.334 -6.420 -9.342 1.00 84.69 159 THR A CA 1
ATOM 1338 C C . THR A 1 159 ? -28.993 -6.615 -7.860 1.00 84.69 159 THR A C 1
ATOM 1340 O O . THR A 1 159 ? -27.906 -7.061 -7.491 1.00 84.69 159 THR A O 1
ATOM 1343 N N . ILE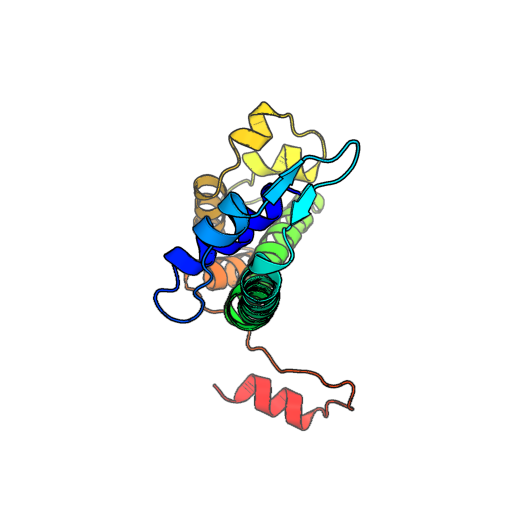 A 1 160 ? -29.947 -6.309 -6.971 1.00 84.25 160 ILE A N 1
ATOM 1344 C CA . ILE A 1 160 ? -29.791 -6.546 -5.521 1.00 84.25 160 ILE A CA 1
ATOM 1345 C C . ILE A 1 160 ? -29.538 -8.032 -5.240 1.00 84.25 160 ILE A C 1
ATOM 1347 O O . ILE A 1 160 ? -28.756 -8.359 -4.352 1.00 84.25 160 ILE A O 1
ATOM 1351 N N . THR A 1 161 ? -30.166 -8.926 -6.005 1.00 84.75 161 THR A N 1
ATOM 1352 C CA . THR A 1 161 ? -29.980 -10.376 -5.884 1.00 84.75 161 THR A CA 1
ATOM 1353 C C . THR A 1 161 ? -28.540 -10.773 -6.190 1.00 84.75 161 THR A C 1
ATOM 1355 O O . THR A 1 161 ? -27.922 -11.429 -5.362 1.00 84.75 161 THR A O 1
ATOM 1358 N N . GLU A 1 162 ? -27.964 -10.287 -7.294 1.00 80.56 162 GLU A N 1
ATOM 1359 C CA . GLU A 1 162 ? -26.560 -10.552 -7.646 1.00 80.56 162 GLU A CA 1
ATOM 1360 C C . GLU A 1 162 ? -25.583 -10.032 -6.582 1.00 80.56 162 GLU A C 1
ATOM 1362 O O . GLU A 1 162 ? -24.621 -10.717 -6.239 1.00 80.56 162 GLU A O 1
ATOM 1367 N N . LEU A 1 163 ? -25.846 -8.855 -5.999 1.00 82.25 163 LEU A N 1
ATOM 1368 C CA . LEU A 1 163 ? -25.043 -8.330 -4.885 1.00 82.25 163 LEU A CA 1
ATOM 1369 C C . LEU A 1 163 ? -25.167 -9.187 -3.626 1.00 82.25 163 LEU A C 1
ATOM 1371 O O . LEU A 1 163 ? -24.176 -9.437 -2.944 1.00 82.25 163 LEU A O 1
ATOM 1375 N N . THR A 1 164 ? -26.384 -9.627 -3.314 1.00 83.00 164 THR A N 1
ATOM 1376 C CA . THR A 1 164 ? -26.671 -10.452 -2.138 1.00 83.00 164 THR A CA 1
ATOM 1377 C C . THR A 1 164 ? -25.967 -11.801 -2.273 1.00 83.00 164 THR A C 1
ATOM 1379 O O . THR A 1 164 ? -25.211 -12.191 -1.385 1.00 83.00 164 THR A O 1
ATOM 1382 N N . ASP A 1 165 ? -26.109 -12.463 -3.419 1.00 84.88 165 ASP A N 1
ATOM 1383 C CA . ASP A 1 165 ? -25.437 -13.730 -3.705 1.00 84.88 165 ASP A CA 1
ATOM 1384 C C . ASP A 1 165 ? -23.913 -13.579 -3.641 1.00 84.88 165 ASP A C 1
ATOM 1386 O O . ASP A 1 165 ? -23.220 -14.398 -3.039 1.00 84.88 165 ASP A O 1
ATOM 1390 N N . PHE A 1 166 ? -23.362 -12.493 -4.181 1.00 83.88 166 PHE A N 1
ATOM 1391 C CA . PHE A 1 166 ? -21.931 -12.216 -4.108 1.00 83.88 166 PHE A CA 1
ATOM 1392 C C . PHE A 1 166 ? -21.416 -12.047 -2.666 1.00 83.88 166 PHE A C 1
ATOM 1394 O O . PHE A 1 166 ? -20.370 -12.597 -2.304 1.00 83.88 166 PHE A O 1
ATOM 1401 N N . ILE A 1 167 ? -22.159 -11.325 -1.822 1.00 79.38 167 ILE A N 1
ATOM 1402 C CA . ILE A 1 167 ? -21.792 -11.100 -0.418 1.00 79.38 167 ILE A CA 1
ATOM 1403 C C . ILE A 1 167 ? -21.853 -12.416 0.370 1.00 79.38 167 ILE A C 1
ATOM 1405 O O . ILE A 1 167 ? -20.886 -12.752 1.053 1.00 79.38 167 ILE A O 1
ATOM 1409 N N . TYR A 1 168 ? -22.933 -13.189 0.231 1.00 77.81 168 TYR A N 1
ATOM 1410 C CA . TYR A 1 168 ? -23.199 -14.372 1.061 1.00 77.81 168 TYR A CA 1
ATOM 1411 C C . TYR A 1 168 ? -22.655 -15.701 0.507 1.00 77.81 168 TYR A C 1
ATOM 1413 O O . TYR A 1 168 ? -22.752 -16.723 1.181 1.00 77.81 168 TYR A O 1
ATOM 1421 N N . SER A 1 169 ? -22.059 -15.723 -0.690 1.00 70.06 169 SER A N 1
ATOM 1422 C CA . SER A 1 169 ? -21.610 -16.966 -1.348 1.00 70.06 169 SER A CA 1
ATOM 1423 C C . SER A 1 169 ? -20.358 -17.642 -0.774 1.00 70.06 169 SER A C 1
ATOM 1425 O O . SER A 1 169 ? -19.992 -18.696 -1.286 1.00 70.06 169 SER A O 1
ATOM 1427 N N . SER A 1 170 ? -19.694 -17.102 0.255 1.00 52.06 170 SER A N 1
ATOM 1428 C CA . SER A 1 170 ? -18.625 -17.752 1.059 1.00 52.06 170 SER A CA 1
ATOM 1429 C C . SER A 1 170 ? -18.183 -16.819 2.172 1.00 52.06 170 SER A C 1
ATOM 1431 O O . SER A 1 170 ? -17.835 -15.671 1.799 1.00 52.06 170 SER A O 1
#

Radius of gyration: 22.38 Å; chains: 1; bounding box: 52×38×61 Å